Protein AF-A0A2R2IQ69-F1 (afdb_monomer_lite)

Foldseek 3Di:
DQVCVLVVVDDDDDPPVVCVVCVVVVSDDDDPDPDPPDDDQDDDDDDPDPDDDPVNVVVVVCCVVPPRD

Secondary structure (DSSP, 8-state):
-HHHHHTTS------GGGSHHHHHTTSS---S-------PPP-------SS--HHHHHHHHHHHHHT--

Radius of gyration: 17.28 Å; chains: 1; bounding box: 38×23×44 Å

Sequence (69 aa):
MIELAARGMGIACLPDFSIHRELASGALLRLDAPAVRRSGNLYLLWPATPRMPPKLRAFIDYMAANVLA

Structure (mmCIF, N/CA/C/O backbone):
data_AF-A0A2R2IQ69-F1
#
_entry.id   AF-A0A2R2IQ69-F1
#
loop_
_atom_site.group_PDB
_atom_site.id
_atom_site.type_symbol
_atom_site.label_atom_id
_atom_site.label_alt_id
_atom_site.label_comp_id
_atom_site.label_asym_id
_atom_site.label_entity_id
_atom_site.label_seq_id
_atom_site.pdbx_PDB_ins_code
_atom_site.Cartn_x
_atom_site.Cartn_y
_atom_site.Cartn_z
_atom_site.occupancy
_atom_site.B_iso_or_equiv
_atom_site.auth_seq_id
_atom_site.auth_comp_id
_atom_site.auth_asym_id
_atom_site.auth_atom_id
_atom_site.pdbx_PDB_model_num
ATOM 1 N N . MET A 1 1 ? 2.645 -5.922 14.749 1.00 85.31 1 MET A N 1
ATOM 2 C CA . MET A 1 1 ? 1.898 -4.673 15.023 1.00 85.31 1 MET A CA 1
ATOM 3 C C . MET A 1 1 ? 0.451 -4.796 14.561 1.00 85.31 1 MET A C 1
ATOM 5 O O . MET A 1 1 ? -0.408 -4.764 15.425 1.00 85.31 1 MET A O 1
ATOM 9 N N . ILE A 1 2 ? 0.181 -5.028 13.266 1.00 93.19 2 ILE A N 1
ATOM 10 C CA . ILE A 1 2 ? -1.190 -5.225 12.736 1.00 93.19 2 ILE A CA 1
ATOM 11 C C . ILE A 1 2 ? -1.934 -6.336 13.494 1.00 93.19 2 ILE A C 1
ATOM 13 O O . ILE A 1 2 ? -2.932 -6.061 14.144 1.00 93.19 2 ILE A O 1
ATOM 17 N N . GLU A 1 3 ? -1.381 -7.552 13.515 1.00 94.44 3 GLU A N 1
ATOM 18 C CA . GLU A 1 3 ? -1.983 -8.705 14.210 1.00 94.44 3 GLU A CA 1
ATOM 19 C C . GLU A 1 3 ? -2.198 -8.465 15.713 1.00 94.44 3 GLU A C 1
ATOM 21 O O . GLU A 1 3 ? -3.172 -8.917 16.306 1.00 94.44 3 GLU A O 1
ATOM 26 N N . LEU A 1 4 ? -1.286 -7.719 16.340 1.00 95.75 4 LEU A N 1
ATOM 27 C CA . LEU A 1 4 ? -1.369 -7.386 17.759 1.00 95.75 4 LEU A CA 1
ATOM 28 C C . LEU A 1 4 ? -2.598 -6.498 18.024 1.00 95.75 4 LEU A C 1
ATOM 30 O O . LEU A 1 4 ? -3.407 -6.791 18.901 1.00 95.75 4 LEU A O 1
ATOM 34 N N . ALA A 1 5 ? -2.754 -5.444 17.220 1.00 95.62 5 ALA A N 1
ATOM 35 C CA . ALA A 1 5 ? -3.893 -4.537 17.293 1.00 95.62 5 ALA A CA 1
ATOM 36 C C . ALA A 1 5 ? -5.209 -5.240 16.917 1.00 95.62 5 ALA A C 1
ATOM 38 O O . ALA A 1 5 ? -6.202 -5.071 17.617 1.00 95.62 5 ALA A O 1
ATOM 39 N N . ALA A 1 6 ? -5.202 -6.093 15.886 1.00 94.94 6 ALA A N 1
ATOM 40 C CA . ALA A 1 6 ? -6.378 -6.852 15.451 1.00 94.94 6 ALA A CA 1
ATOM 41 C C . ALA A 1 6 ? -6.883 -7.827 16.528 1.00 94.94 6 ALA A C 1
ATOM 43 O O . ALA A 1 6 ? -8.074 -8.101 16.631 1.00 94.94 6 ALA A O 1
ATOM 44 N N . ARG A 1 7 ? -5.980 -8.315 17.385 1.00 95.69 7 ARG A N 1
ATOM 45 C CA . ARG A 1 7 ? -6.305 -9.148 18.551 1.00 95.69 7 A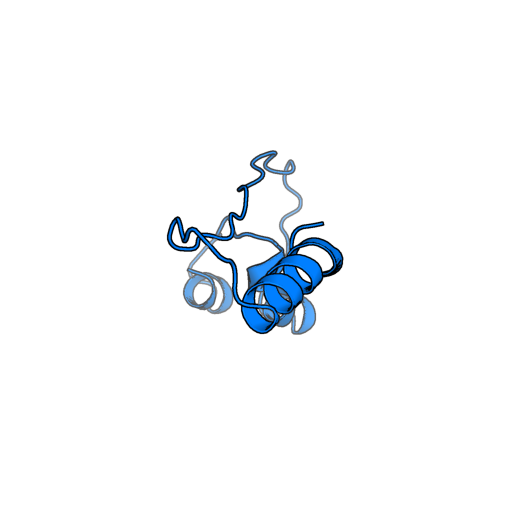RG A CA 1
ATOM 46 C C . ARG A 1 7 ? -6.646 -8.345 19.814 1.00 95.69 7 ARG A C 1
ATOM 48 O O . ARG A 1 7 ? -6.715 -8.925 20.893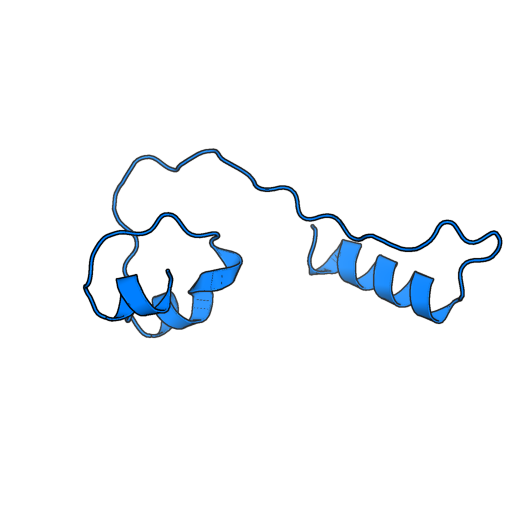 1.00 95.69 7 ARG A O 1
ATOM 55 N N . GLY A 1 8 ? -6.827 -7.028 19.709 1.00 94.31 8 GLY A N 1
ATOM 56 C CA . GLY A 1 8 ? -7.252 -6.174 20.821 1.00 94.31 8 GLY A CA 1
ATOM 57 C C . GLY A 1 8 ? -6.164 -5.865 21.853 1.00 94.31 8 GLY A C 1
ATOM 58 O O . GLY A 1 8 ? -6.476 -5.423 22.953 1.00 94.31 8 GLY A O 1
ATOM 59 N N . MET A 1 9 ? -4.884 -6.066 21.526 1.00 95.94 9 MET A N 1
ATOM 60 C CA . MET A 1 9 ? -3.771 -5.809 22.454 1.00 95.94 9 MET A CA 1
ATOM 61 C C . MET A 1 9 ? -3.302 -4.337 22.468 1.00 95.94 9 MET A C 1
ATOM 63 O O . MET A 1 9 ? -2.239 -4.038 23.008 1.00 95.94 9 MET A O 1
ATOM 67 N N . GLY A 1 10 ? -4.071 -3.410 21.886 1.00 92.88 10 GLY A N 1
ATOM 68 C CA . GLY A 1 10 ? -3.827 -1.967 21.974 1.00 92.88 10 GLY A CA 1
ATOM 69 C C . GLY A 1 10 ? -4.106 -1.201 20.680 1.00 92.88 10 GLY A C 1
ATOM 70 O O . GLY A 1 10 ? -4.780 -1.690 19.776 1.00 92.88 10 GLY A O 1
ATOM 71 N N . ILE A 1 11 ? -3.561 0.016 20.605 1.00 93.38 11 ILE A N 1
ATOM 72 C CA . ILE A 1 11 ? -3.682 0.938 19.466 1.00 93.38 11 ILE A CA 1
ATOM 73 C C . ILE A 1 11 ? -2.371 0.930 18.673 1.00 93.38 11 ILE A C 1
ATOM 75 O O . ILE A 1 11 ? -1.288 0.937 19.258 1.00 93.38 11 ILE A O 1
ATOM 79 N N . ALA A 1 12 ? -2.455 0.956 17.341 1.00 92.38 12 ALA A N 1
ATOM 80 C CA . ALA A 1 12 ? -1.292 1.043 16.464 1.00 92.38 12 ALA A CA 1
ATOM 81 C C . ALA A 1 12 ? -1.454 2.164 15.427 1.00 92.38 12 ALA A C 1
ATOM 83 O O . ALA A 1 12 ? -2.519 2.333 14.842 1.00 92.38 12 ALA A O 1
ATOM 84 N N . CYS A 1 13 ? -0.371 2.903 15.179 1.00 89.94 13 CYS A N 1
ATOM 85 C CA . CYS A 1 13 ? -0.265 3.837 14.060 1.00 89.94 13 CYS A CA 1
ATOM 86 C C . CYS A 1 13 ? 0.368 3.091 12.882 1.00 89.94 13 CYS A C 1
ATOM 88 O O . CYS A 1 13 ? 1.527 2.676 12.961 1.00 89.94 13 CYS A O 1
ATOM 90 N N . LEU A 1 14 ? -0.418 2.850 11.836 1.00 89.06 14 LEU A N 1
ATOM 91 C CA . LEU A 1 14 ? -0.075 1.965 10.724 1.00 89.06 14 LEU A CA 1
ATOM 92 C C . LEU A 1 14 ? -0.295 2.700 9.396 1.00 89.06 14 LEU A C 1
ATOM 94 O O . LEU A 1 14 ? -1.197 3.532 9.325 1.00 89.06 14 LEU A O 1
ATOM 98 N N . PRO A 1 15 ? 0.489 2.410 8.345 1.00 88.25 15 PRO A N 1
ATOM 99 C CA . PRO A 1 15 ? 0.214 2.938 7.015 1.00 88.25 15 PRO A CA 1
ATOM 100 C C . PRO A 1 15 ? -1.103 2.388 6.458 1.00 88.25 15 PRO A C 1
ATOM 102 O O . PRO A 1 15 ? -1.3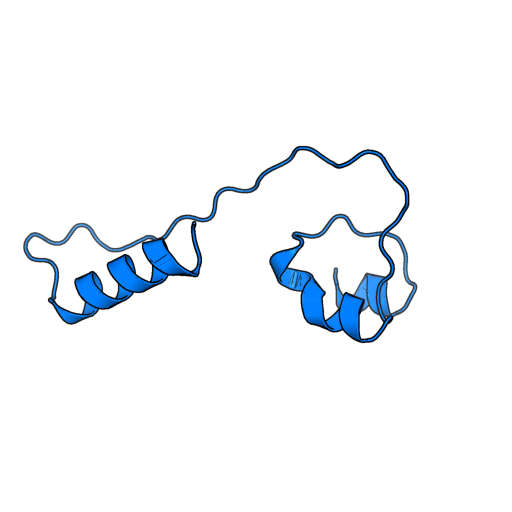02 1.171 6.465 1.00 88.25 15 PRO A O 1
ATOM 105 N N . ASP A 1 16 ? -1.946 3.260 5.906 1.00 85.44 16 ASP A N 1
ATOM 106 C CA . ASP A 1 16 ? -3.279 2.913 5.384 1.00 85.44 16 ASP A CA 1
ATOM 107 C C . ASP A 1 16 ? -3.245 1.745 4.381 1.00 85.44 16 ASP A C 1
ATOM 109 O O . ASP A 1 16 ? -4.051 0.818 4.478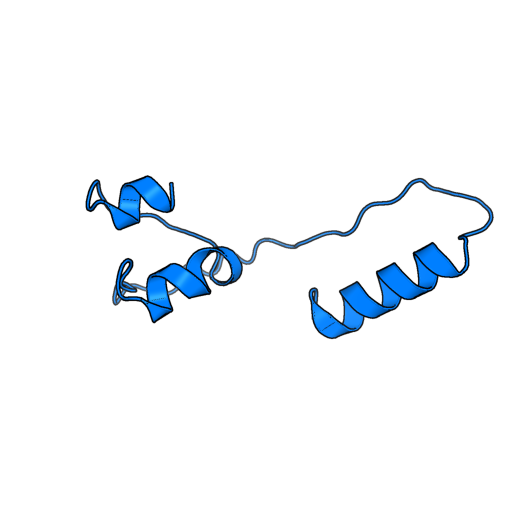 1.00 85.44 16 ASP A O 1
ATOM 113 N N . PHE A 1 17 ? -2.245 1.711 3.490 1.00 85.62 17 PHE A N 1
ATOM 114 C CA . PHE A 1 17 ? -2.102 0.649 2.485 1.00 85.62 17 PHE A CA 1
ATOM 115 C C . PHE A 1 17 ? -1.918 -0.753 3.090 1.00 85.62 17 PHE A C 1
ATOM 117 O O . PHE A 1 17 ? -2.203 -1.752 2.435 1.00 85.62 17 PHE A O 1
ATOM 124 N N . SER A 1 18 ? -1.425 -0.845 4.330 1.00 90.12 18 SER A N 1
ATOM 125 C CA . SER A 1 18 ? -1.095 -2.118 4.979 1.00 90.12 18 SER A CA 1
ATOM 126 C C . SER A 1 18 ? -2.263 -2.767 5.725 1.00 90.12 18 SER A C 1
ATOM 128 O O . SER A 1 18 ? -2.134 -3.921 6.118 1.00 90.12 18 SER A O 1
ATOM 130 N N . ILE A 1 19 ? -3.374 -2.045 5.923 1.00 93.75 19 ILE A N 1
ATOM 131 C CA . ILE A 1 19 ? -4.483 -2.456 6.807 1.00 93.75 19 ILE A CA 1
ATOM 132 C C . ILE A 1 19 ? -5.851 -2.502 6.113 1.00 93.75 19 ILE A C 1
ATOM 134 O O . ILE A 1 19 ? -6.890 -2.581 6.771 1.00 93.75 19 ILE A O 1
ATOM 138 N N . HIS A 1 20 ? -5.887 -2.423 4.780 1.00 93.19 20 HIS A N 1
ATOM 139 C CA . HIS A 1 20 ? -7.145 -2.401 4.025 1.00 93.19 20 HIS A CA 1
ATOM 140 C C . HIS A 1 20 ? -8.038 -3.608 4.318 1.00 93.19 20 HIS A C 1
ATOM 142 O O . HIS A 1 20 ? -9.255 -3.462 4.436 1.00 93.19 20 HIS A O 1
ATOM 148 N N . ARG A 1 21 ? -7.442 -4.797 4.447 1.00 94.81 21 ARG A N 1
ATOM 149 C CA . ARG A 1 21 ? -8.178 -6.038 4.697 1.00 94.81 21 ARG A CA 1
ATOM 150 C C . ARG A 1 21 ? -8.812 -6.034 6.084 1.00 94.81 21 ARG A C 1
ATOM 152 O O . ARG A 1 21 ? -9.972 -6.399 6.224 1.00 94.81 21 ARG A O 1
ATOM 159 N N . GLU A 1 22 ? -8.053 -5.625 7.087 1.00 95.88 22 GLU A N 1
ATOM 160 C CA . GLU A 1 22 ? -8.446 -5.622 8.491 1.00 95.88 22 GLU A CA 1
ATOM 161 C C . GLU A 1 22 ? -9.517 -4.565 8.764 1.00 95.88 22 GLU A C 1
ATOM 163 O O . GLU A 1 22 ? -10.434 -4.810 9.545 1.00 95.88 22 GLU A O 1
ATOM 168 N N . LEU A 1 23 ? -9.437 -3.417 8.082 1.00 94.69 23 LEU A N 1
ATOM 169 C CA . LEU A 1 23 ? -10.501 -2.415 8.087 1.00 94.69 23 LEU A CA 1
ATOM 170 C C . LEU A 1 23 ? -11.769 -2.950 7.408 1.00 94.69 23 LEU A C 1
ATOM 172 O O . LEU A 1 23 ? -12.856 -2.824 7.963 1.00 94.69 23 LEU A O 1
ATOM 176 N N . ALA A 1 24 ? -11.642 -3.588 6.238 1.00 95.88 24 ALA A N 1
ATOM 177 C CA . ALA A 1 24 ? -12.785 -4.139 5.507 1.00 95.88 24 ALA A CA 1
ATOM 178 C C . ALA A 1 24 ? -13.493 -5.268 6.274 1.00 95.88 24 ALA A C 1
ATOM 180 O O . ALA A 1 24 ? -14.713 -5.389 6.205 1.00 95.88 24 ALA A O 1
ATOM 181 N N . SER A 1 25 ? -12.746 -6.084 7.021 1.00 96.19 25 SER A N 1
ATOM 182 C CA . SER A 1 25 ? -13.311 -7.146 7.856 1.00 96.19 25 SER A CA 1
ATOM 183 C C . SER A 1 25 ? -13.801 -6.662 9.224 1.00 96.19 25 SER A C 1
ATOM 185 O O . SER A 1 25 ? -14.341 -7.466 9.979 1.00 96.19 25 SER A O 1
ATOM 187 N N . GLY A 1 26 ? -13.557 -5.398 9.589 1.00 95.31 26 GLY A N 1
ATOM 188 C CA . GLY A 1 26 ? -13.831 -4.865 10.927 1.00 95.31 26 GLY A CA 1
ATOM 189 C C . GLY A 1 26 ? -12.917 -5.414 12.031 1.00 95.31 26 GLY A C 1
ATOM 190 O O . GLY A 1 26 ? -13.200 -5.215 13.208 1.00 95.31 26 GLY A O 1
ATOM 191 N N . ALA A 1 27 ? -11.824 -6.099 11.673 1.00 95.94 27 ALA A N 1
ATOM 192 C CA . ALA A 1 27 ? -10.826 -6.573 12.636 1.00 95.94 27 ALA A CA 1
ATOM 193 C C . ALA A 1 27 ? -10.001 -5.414 13.219 1.00 95.94 27 ALA A C 1
ATOM 195 O O . ALA A 1 27 ? -9.481 -5.509 14.328 1.00 95.94 27 ALA A O 1
ATOM 196 N N . LEU A 1 28 ? -9.895 -4.310 12.476 1.00 96.25 28 LEU A N 1
ATOM 197 C CA . LEU A 1 28 ? -9.394 -3.032 12.959 1.00 96.25 28 LEU A CA 1
ATOM 198 C C . LEU A 1 28 ? -10.450 -1.949 12.746 1.00 96.25 28 LEU A C 1
ATOM 200 O O . LEU A 1 28 ? -11.197 -1.967 11.770 1.00 96.25 28 LEU A O 1
ATOM 204 N N . LEU A 1 29 ? -10.462 -0.971 13.649 1.00 93.88 29 LEU A N 1
ATOM 205 C CA . LEU A 1 29 ? -11.299 0.219 13.560 1.00 93.88 29 LEU A CA 1
ATOM 206 C C . LEU A 1 29 ? -10.407 1.459 13.561 1.00 93.88 29 LEU A C 1
ATOM 208 O O . LEU A 1 29 ? -9.437 1.544 14.319 1.00 93.88 29 LEU A O 1
ATOM 212 N N . ARG A 1 30 ? -10.738 2.430 12.708 1.00 91.69 30 ARG A N 1
ATOM 213 C CA . ARG A 1 30 ? -10.061 3.729 12.692 1.00 91.69 30 ARG A CA 1
ATOM 214 C C . ARG A 1 30 ? -10.533 4.547 13.891 1.00 91.69 30 ARG A C 1
ATOM 216 O O . ARG A 1 30 ? -11.732 4.692 14.105 1.00 91.69 30 ARG A O 1
ATOM 223 N N . LEU A 1 31 ? -9.589 5.087 14.653 1.00 90.81 31 LEU A N 1
ATOM 224 C CA . LEU A 1 31 ? -9.896 6.002 15.749 1.00 90.81 31 LEU A CA 1
ATOM 225 C C . LEU A 1 31 ? -10.245 7.385 15.198 1.00 90.81 31 LEU A C 1
ATOM 227 O O . LEU A 1 31 ? -9.596 7.858 14.260 1.00 90.81 31 LEU A O 1
ATOM 231 N N . ASP A 1 32 ? -11.226 8.039 15.815 1.00 86.12 32 ASP A N 1
ATOM 232 C CA . ASP A 1 32 ? -11.540 9.444 15.555 1.00 86.12 32 ASP A CA 1
ATOM 233 C C . ASP A 1 32 ? -10.508 10.337 16.258 1.00 86.12 32 ASP A C 1
ATOM 235 O O . ASP A 1 32 ? -10.698 10.832 17.368 1.00 86.12 32 ASP A O 1
ATOM 239 N N . ALA A 1 33 ? -9.329 10.419 15.647 1.00 81.06 33 ALA A N 1
ATOM 240 C CA . ALA A 1 33 ? -8.176 11.149 16.144 1.00 81.06 33 ALA A CA 1
ATOM 241 C C . ALA A 1 33 ? -7.618 12.064 15.044 1.00 81.06 33 ALA A C 1
ATOM 243 O O . ALA A 1 33 ? -7.777 11.764 13.853 1.00 81.06 33 ALA A O 1
ATOM 244 N N . PRO A 1 34 ? -6.918 13.157 15.409 1.00 81.06 34 PRO A N 1
ATOM 245 C CA . PRO A 1 34 ? -6.250 14.011 14.439 1.00 81.06 34 PRO A CA 1
ATOM 246 C C . PRO A 1 34 ? -5.372 13.184 13.502 1.00 81.06 34 PRO A C 1
ATOM 248 O O . PRO A 1 34 ? -4.551 12.379 13.948 1.00 81.06 34 PRO A O 1
ATOM 251 N N . ALA A 1 35 ? -5.543 13.389 12.195 1.00 73.06 35 ALA A N 1
ATOM 252 C CA . ALA A 1 35 ? -4.759 12.677 11.201 1.00 73.06 35 ALA A CA 1
ATOM 253 C C . ALA A 1 35 ? -3.264 12.937 11.433 1.00 73.06 35 ALA A C 1
ATOM 255 O O . ALA A 1 35 ? -2.797 14.080 11.390 1.00 73.06 35 ALA A O 1
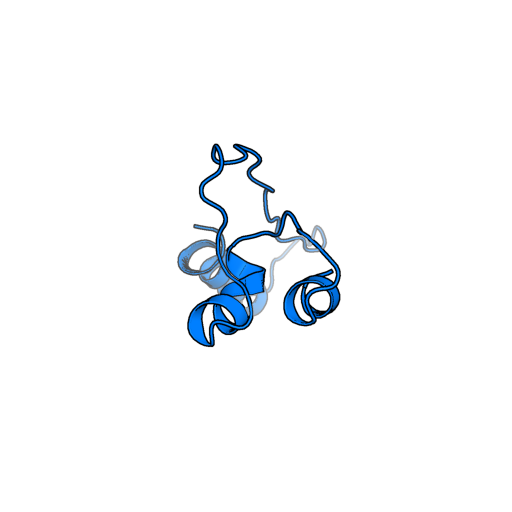ATOM 256 N N . VAL A 1 36 ? -2.504 11.866 11.658 1.00 75.19 36 VAL A N 1
ATOM 257 C CA . VAL A 1 36 ? -1.049 11.945 11.754 1.00 75.19 36 VAL A CA 1
ATOM 258 C C . VAL A 1 36 ? -0.522 12.263 10.356 1.00 75.19 36 VAL A C 1
ATOM 260 O O . VAL A 1 36 ? -0.508 11.407 9.476 1.00 75.19 36 VAL A O 1
ATOM 263 N N . ARG A 1 37 ? -0.097 13.512 10.132 1.00 68.06 37 ARG A N 1
ATOM 264 C CA . ARG A 1 37 ? 0.436 14.011 8.848 1.00 68.06 37 ARG A CA 1
ATOM 265 C C . ARG A 1 37 ? 1.852 13.506 8.556 1.00 68.06 37 ARG A C 1
ATOM 267 O O . ARG A 1 37 ? 2.734 14.279 8.192 1.00 68.06 37 ARG A O 1
ATOM 274 N N . ARG A 1 38 ? 2.103 12.215 8.752 1.00 64.38 38 ARG A N 1
ATOM 275 C CA . ARG A 1 38 ? 3.394 11.605 8.445 1.00 64.38 38 ARG A CA 1
ATOM 276 C C . ARG A 1 38 ? 3.239 10.734 7.209 1.00 64.38 38 ARG A C 1
ATOM 278 O O . ARG A 1 38 ? 2.887 9.565 7.306 1.00 64.38 38 ARG A O 1
ATOM 285 N N . SER A 1 39 ? 3.498 11.320 6.044 1.00 65.75 39 SER A N 1
ATOM 286 C CA . SER A 1 39 ? 3.627 10.566 4.801 1.00 65.75 39 SER A CA 1
ATOM 287 C C . SER A 1 39 ? 4.983 9.861 4.798 1.00 65.75 39 SER A C 1
ATOM 289 O O . SER A 1 39 ? 6.034 10.504 4.781 1.00 65.75 39 SER A O 1
ATOM 291 N N . GLY A 1 40 ? 4.974 8.532 4.870 1.00 70.56 40 GLY A N 1
ATOM 292 C CA . GLY A 1 40 ? 6.157 7.750 4.529 1.00 70.56 40 GLY A CA 1
ATOM 293 C C . GLY A 1 40 ? 6.314 7.752 3.012 1.00 70.56 40 GLY A C 1
ATOM 294 O O . GLY A 1 40 ? 5.378 7.379 2.313 1.00 70.56 40 GLY A O 1
ATOM 295 N N . ASN A 1 41 ? 7.470 8.172 2.502 1.00 81.75 41 ASN A N 1
ATOM 296 C CA . ASN A 1 41 ? 7.758 8.054 1.074 1.00 81.75 41 ASN A CA 1
ATOM 297 C C . ASN A 1 41 ? 8.129 6.599 0.764 1.00 81.75 41 ASN A C 1
ATOM 299 O O . ASN A 1 41 ? 8.995 6.030 1.434 1.00 81.75 41 ASN A O 1
ATOM 303 N N . LEU A 1 42 ? 7.496 6.009 -0.252 1.00 85.62 42 LEU A N 1
ATOM 304 C CA . LEU A 1 42 ? 7.884 4.705 -0.779 1.00 85.62 42 LEU A CA 1
ATOM 305 C C . LEU A 1 42 ? 8.830 4.916 -1.965 1.00 85.62 42 LEU A C 1
ATOM 307 O O . LEU A 1 42 ? 8.511 5.643 -2.902 1.00 85.62 42 LEU A O 1
ATOM 311 N N . TYR A 1 43 ? 10.004 4.290 -1.914 1.00 89.38 43 TYR A N 1
ATOM 312 C CA . TYR A 1 43 ? 11.019 4.399 -2.959 1.00 89.38 43 TYR A CA 1
ATOM 313 C C . TYR A 1 43 ? 11.232 3.045 -3.619 1.00 89.38 43 TYR A C 1
ATOM 315 O O . TYR A 1 43 ? 11.384 2.029 -2.940 1.00 89.38 43 TYR A O 1
ATOM 323 N N . LEU A 1 44 ? 11.300 3.047 -4.946 1.00 92.00 44 LEU A N 1
ATOM 324 C CA . LEU A 1 44 ? 11.755 1.900 -5.713 1.00 92.00 44 LEU A CA 1
ATOM 325 C C . LEU A 1 44 ? 13.266 2.032 -5.938 1.00 92.00 44 LEU A C 1
ATOM 327 O O . LEU A 1 44 ? 13.734 3.072 -6.396 1.00 92.00 44 LEU A O 1
ATOM 331 N N . LEU A 1 45 ? 14.027 0.993 -5.594 1.00 92.62 45 LEU A N 1
ATOM 332 C CA . LEU A 1 45 ? 15.486 0.977 -5.705 1.00 92.62 45 LEU A CA 1
ATOM 333 C C . LEU A 1 45 ? 15.926 -0.094 -6.698 1.00 92.62 45 LEU A C 1
ATOM 335 O O . LEU A 1 45 ? 15.399 -1.206 -6.706 1.00 92.62 45 LEU A O 1
ATOM 339 N N . TRP A 1 46 ? 16.920 0.232 -7.517 1.00 91.88 46 TRP A N 1
ATOM 340 C CA . TRP A 1 46 ? 17.552 -0.699 -8.445 1.00 91.88 46 TRP A CA 1
ATOM 341 C C . TRP A 1 46 ? 19.037 -0.351 -8.612 1.00 91.88 46 TRP A C 1
ATOM 343 O O . TRP A 1 46 ? 19.425 0.803 -8.403 1.00 91.88 46 TRP A O 1
ATOM 353 N N . PRO A 1 47 ? 19.890 -1.318 -8.996 1.00 89.75 47 PRO A N 1
ATOM 354 C CA . PRO A 1 47 ? 21.303 -1.053 -9.231 1.00 89.75 47 PRO A CA 1
ATOM 355 C C . PRO A 1 47 ? 21.514 -0.017 -10.338 1.00 89.75 47 PRO A C 1
ATOM 357 O O . PRO A 1 47 ? 20.868 -0.070 -11.391 1.00 89.75 47 PRO A O 1
ATOM 360 N N . ALA A 1 48 ? 22.469 0.892 -10.140 1.00 85.94 48 ALA A N 1
ATOM 361 C CA . ALA A 1 48 ? 22.920 1.785 -11.199 1.00 85.94 48 ALA A CA 1
ATOM 362 C C . ALA A 1 48 ? 23.532 0.944 -12.330 1.00 85.94 48 ALA A C 1
ATOM 364 O O . ALA A 1 48 ? 24.627 0.402 -12.198 1.00 85.94 48 ALA A O 1
ATOM 365 N N . THR A 1 49 ? 22.792 0.792 -13.429 1.00 84.31 49 THR A N 1
ATOM 366 C CA . THR A 1 49 ? 23.177 -0.073 -14.549 1.00 84.31 49 THR A CA 1
ATOM 367 C C . THR A 1 49 ? 23.255 0.769 -15.825 1.00 84.31 49 THR A C 1
ATOM 369 O O . THR A 1 49 ? 22.289 1.477 -16.112 1.00 84.31 49 THR A O 1
ATOM 372 N N . PRO A 1 50 ? 24.339 0.699 -16.627 1.00 80.81 50 PRO A N 1
ATOM 373 C CA . PRO A 1 50 ? 24.501 1.540 -17.821 1.00 80.81 50 PRO A CA 1
ATOM 374 C C . PRO A 1 50 ? 23.389 1.386 -18.867 1.00 80.81 50 PRO A C 1
ATOM 376 O O . PRO A 1 50 ? 23.110 2.309 -19.627 1.00 80.81 50 PRO A O 1
ATOM 379 N N . ARG A 1 51 ? 22.757 0.210 -18.931 1.00 88.44 51 ARG A N 1
ATOM 380 C CA . ARG A 1 51 ? 21.616 -0.070 -19.808 1.00 88.44 51 ARG A CA 1
ATOM 381 C C . ARG A 1 51 ? 20.522 -0.735 -18.992 1.00 88.44 51 ARG A C 1
ATOM 383 O O . ARG A 1 51 ? 20.696 -1.860 -18.530 1.00 88.44 51 ARG A O 1
ATOM 390 N N . MET A 1 52 ? 19.404 -0.039 -18.820 1.00 89.88 52 MET A N 1
ATOM 391 C CA . MET A 1 52 ? 18.240 -0.586 -18.132 1.00 89.88 52 MET A CA 1
ATOM 392 C C . MET A 1 52 ? 17.552 -1.632 -19.026 1.00 89.88 52 MET A C 1
ATOM 394 O O . MET A 1 52 ? 17.168 -1.299 -20.149 1.00 89.88 52 MET A O 1
ATOM 398 N N . PRO A 1 53 ? 17.367 -2.883 -18.562 1.00 93.31 53 PRO A N 1
ATOM 399 C CA . PRO A 1 53 ? 16.628 -3.884 -19.322 1.00 93.31 53 PRO A CA 1
ATOM 400 C C . PRO A 1 53 ? 15.177 -3.433 -19.578 1.00 93.31 53 PRO A C 1
ATOM 402 O O . PRO A 1 53 ? 14.542 -2.929 -18.647 1.00 93.31 53 PRO A O 1
ATOM 405 N N . PRO A 1 54 ? 14.593 -3.677 -20.771 1.00 94.56 54 PRO A N 1
ATOM 406 C CA . PRO A 1 54 ? 13.219 -3.262 -21.084 1.00 94.56 54 PRO A CA 1
ATOM 407 C C . PRO A 1 54 ? 12.168 -3.775 -20.091 1.00 94.56 54 PRO A C 1
ATOM 409 O O . PRO A 1 54 ? 11.238 -3.055 -19.746 1.00 94.56 54 PRO A O 1
ATOM 412 N N . LYS A 1 55 ? 12.346 -4.995 -19.567 1.00 94.75 55 LYS A N 1
ATOM 413 C CA . LYS A 1 55 ? 11.460 -5.569 -18.540 1.00 94.75 55 LYS A CA 1
ATOM 414 C C . LYS A 1 55 ? 11.510 -4.797 -17.217 1.00 94.75 55 LYS A C 1
ATOM 416 O O . LYS A 1 55 ? 10.473 -4.606 -16.594 1.00 94.75 55 LYS A O 1
ATOM 421 N N . LEU A 1 56 ? 12.697 -4.342 -16.802 1.00 94.06 56 LEU A N 1
ATOM 422 C CA . LEU A 1 56 ? 12.854 -3.540 -15.586 1.00 94.06 56 LEU A CA 1
ATOM 423 C C . LEU A 1 56 ? 12.218 -2.160 -15.768 1.00 94.06 56 LEU A C 1
ATOM 425 O O . LEU A 1 56 ? 11.502 -1.709 -14.882 1.00 94.06 56 LEU A O 1
ATOM 429 N N . ARG A 1 57 ? 12.419 -1.528 -16.933 1.00 93.75 57 ARG A N 1
ATOM 430 C CA . ARG A 1 57 ? 11.750 -0.266 -17.275 1.00 93.75 57 ARG A CA 1
ATOM 431 C C . ARG A 1 57 ? 10.230 -0.410 -17.206 1.00 93.75 57 ARG A C 1
ATOM 433 O O . ARG A 1 57 ? 9.603 0.352 -16.486 1.00 93.75 57 ARG A O 1
ATOM 440 N N . ALA A 1 58 ? 9.665 -1.420 -17.869 1.00 95.88 58 ALA A N 1
ATOM 441 C CA . ALA A 1 58 ? 8.222 -1.659 -17.861 1.00 95.88 58 ALA A CA 1
ATOM 442 C C . ALA A 1 58 ? 7.663 -1.859 -16.439 1.00 95.88 58 ALA A C 1
ATOM 444 O O . ALA A 1 58 ? 6.594 -1.348 -16.118 1.00 95.88 58 ALA A O 1
ATOM 445 N N . PHE A 1 59 ? 8.396 -2.565 -15.571 1.00 95.25 59 PHE A N 1
ATOM 446 C CA . PHE A 1 59 ? 8.014 -2.721 -14.167 1.00 95.25 59 PHE A CA 1
ATOM 447 C C . PHE A 1 59 ? 8.054 -1.394 -13.396 1.00 95.25 59 PHE A C 1
ATOM 449 O O . PHE A 1 59 ? 7.106 -1.080 -12.681 1.00 95.25 59 PHE A O 1
ATOM 456 N N . ILE A 1 60 ? 9.120 -0.602 -13.558 1.00 94.44 60 ILE A N 1
ATOM 457 C CA . ILE A 1 60 ? 9.247 0.719 -12.925 1.00 94.44 60 ILE A CA 1
ATOM 458 C C . ILE A 1 60 ? 8.103 1.637 -13.370 1.00 94.44 60 ILE A C 1
ATOM 460 O O . ILE A 1 60 ? 7.460 2.245 -12.518 1.00 94.44 60 ILE A O 1
ATOM 464 N N . ASP A 1 61 ? 7.816 1.692 -14.673 1.00 94.81 61 ASP A N 1
ATOM 465 C CA . ASP A 1 61 ? 6.755 2.533 -15.236 1.00 94.81 61 ASP A CA 1
ATOM 466 C C . ASP A 1 61 ? 5.379 2.132 -14.680 1.00 94.81 61 ASP A C 1
ATOM 468 O O . ASP A 1 61 ? 4.595 2.987 -14.268 1.00 94.81 61 ASP A O 1
ATOM 472 N N . TYR A 1 62 ? 5.104 0.826 -14.585 1.00 95.75 62 TYR A N 1
ATOM 473 C CA . TYR A 1 62 ? 3.873 0.321 -13.980 1.00 95.75 62 TYR A CA 1
ATOM 474 C C . TYR A 1 62 ? 3.756 0.698 -12.496 1.00 95.75 62 TYR A C 1
ATOM 476 O O . TYR A 1 62 ? 2.712 1.193 -12.070 1.00 95.75 62 TYR A O 1
ATOM 484 N N . MET A 1 63 ? 4.815 0.487 -11.709 1.00 95.06 63 MET A N 1
ATOM 485 C CA . MET A 1 63 ? 4.823 0.805 -10.277 1.00 95.06 63 MET A CA 1
ATOM 486 C C . MET A 1 63 ? 4.639 2.305 -10.032 1.00 95.06 63 MET A C 1
ATOM 488 O O . MET A 1 63 ? 3.872 2.693 -9.152 1.00 95.06 63 MET A O 1
ATOM 492 N N . ALA A 1 64 ? 5.302 3.144 -10.831 1.00 91.75 64 ALA A N 1
ATOM 493 C CA . ALA A 1 64 ? 5.170 4.594 -10.756 1.00 91.75 64 ALA A CA 1
ATOM 494 C C . ALA A 1 64 ? 3.740 5.059 -11.065 1.00 91.75 64 ALA A C 1
ATOM 496 O O . ALA A 1 64 ? 3.234 5.935 -10.376 1.00 91.75 64 ALA A O 1
ATOM 497 N N . ALA A 1 65 ? 3.079 4.456 -12.057 1.00 94.06 65 ALA A N 1
ATOM 498 C CA . ALA A 1 65 ? 1.738 4.860 -12.471 1.00 94.06 65 ALA A CA 1
ATOM 499 C C . ALA A 1 65 ? 0.604 4.314 -11.583 1.00 94.06 65 ALA A C 1
ATOM 501 O O . ALA A 1 65 ? -0.463 4.918 -11.544 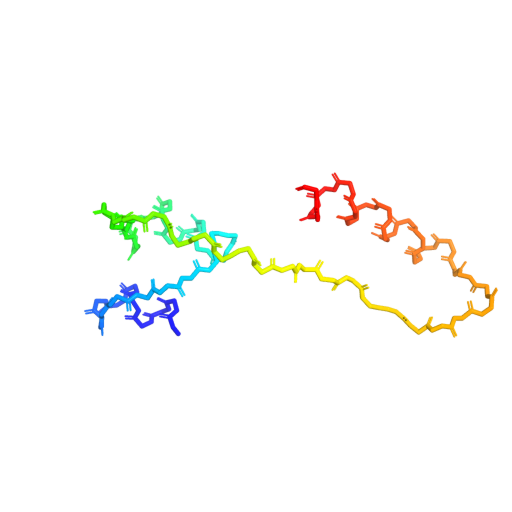1.00 94.06 65 ALA A O 1
ATOM 502 N N . ASN A 1 66 ? 0.799 3.173 -10.907 1.00 91.19 66 ASN A N 1
ATOM 503 C CA . ASN A 1 66 ? -0.303 2.447 -10.252 1.00 91.19 66 ASN A CA 1
ATOM 504 C C . ASN A 1 66 ? -0.124 2.222 -8.744 1.00 91.19 66 ASN A C 1
ATOM 506 O O . ASN A 1 66 ? -1.085 1.840 -8.082 1.00 91.19 66 ASN A O 1
ATOM 510 N N . VAL A 1 67 ? 1.089 2.377 -8.204 1.00 84.94 67 VAL A N 1
ATOM 511 C CA . VAL A 1 67 ? 1.393 2.012 -6.805 1.00 84.94 67 VAL A CA 1
ATOM 512 C C . VAL A 1 67 ? 2.015 3.165 -6.018 1.00 84.94 67 VAL A C 1
ATOM 514 O O . VAL A 1 67 ? 1.769 3.279 -4.822 1.00 84.94 67 VAL A O 1
ATOM 517 N N . LEU A 1 68 ? 2.832 3.999 -6.666 1.00 78.94 68 LEU A N 1
ATOM 518 C CA . LEU A 1 68 ? 3.544 5.117 -6.029 1.00 78.94 68 LEU A CA 1
ATOM 519 C C . LEU A 1 68 ? 2.895 6.492 -6.269 1.00 78.94 68 LEU A C 1
ATOM 521 O O . LEU A 1 68 ? 3.427 7.482 -5.766 1.00 78.94 68 LEU A O 1
ATOM 525 N N . ALA A 1 69 ? 1.818 6.548 -7.059 1.00 63.12 69 ALA A N 1
ATOM 526 C CA . ALA A 1 69 ? 1.093 7.770 -7.419 1.00 63.12 69 ALA A CA 1
ATOM 527 C C . ALA A 1 69 ? 0.078 8.200 -6.350 1.00 63.12 69 ALA A C 1
ATOM 529 O O . ALA A 1 69 ? -0.505 7.309 -5.691 1.00 63.12 69 ALA A O 1
#

pLDDT: mean 89.04, std 8.25, range [63.12, 96.25]